Protein AF-A0A9E4ZH57-F1 (afdb_monomer)

Secondary structure (DSSP, 8-state):
--HHHHHHHHHHHHHHHHHHHHHHHHHT--SHHHHHHHHHHHHHHHHHTT-HHHHHHHHHHHHHHHHHTHHHHHHHHHHHHHHHHTT--TT----GGGTTSHHHHHHHHHHH-HHHHHHHHHHHHHHHHHHHHHHHHHT--S---HHHHHHHHHHHHHHHHHHHHHHHHHHHHTT-

Nearest PDB structures (foldseek):
  6o3e-assembly1_A  TM=1.956E-01  e=7.019E+00  Mus musculus

Organism: NCBI:txid2828780

Sequence (176 aa):
MDEAILIIGIIFFAAISLYNLVHSIRHKKSYLPSVFGILMALATALILFDRPIIGGFAFVIILLLAIFSSGKIFGIRKQSFLKAMDDVDINSTFSIRHVTNIKYWAAYALKNGPNKAAWGYSLVQFGLIALVLVILISDSSSNINFLIFGPFILVSFLMNLREYVIIFKEFYDSKL

Solvent-accessible surface area (backbone atoms only — not comparable to full-atom values): 9413 Å² total; per-residue (Å²): 129,65,64,66,60,43,52,50,48,28,52,51,25,47,52,52,14,51,51,37,40,54,50,15,65,78,65,76,46,74,56,61,68,19,53,53,21,48,52,51,19,50,22,38,46,31,39,69,70,79,33,48,69,62,13,50,52,45,47,52,52,49,52,52,51,49,60,77,38,38,68,59,53,48,51,57,52,44,53,53,50,50,63,66,34,65,90,60,45,80,82,52,81,68,65,74,92,40,65,89,40,67,51,41,38,46,26,40,16,63,76,72,36,22,63,57,23,15,51,52,50,37,51,51,55,47,50,52,52,50,51,54,50,50,60,65,46,74,75,44,93,64,88,73,61,58,85,64,49,52,60,55,53,49,53,55,48,53,53,49,31,54,53,34,33,54,48,34,40,54,52,45,65,73,75,110

Mean predicted aligned error: 7.6 Å

Structure (mmCIF, N/CA/C/O backbone):
data_AF-A0A9E4ZH57-F1
#
_entry.id   AF-A0A9E4ZH57-F1
#
loop_
_atom_site.group_PDB
_atom_site.id
_atom_site.type_symbol
_atom_site.label_atom_id
_atom_site.label_alt_id
_atom_site.label_comp_id
_atom_site.label_asym_id
_atom_site.label_entity_id
_atom_site.label_seq_id
_atom_site.pdbx_PDB_ins_code
_atom_site.Cartn_x
_atom_site.Cartn_y
_atom_site.Cartn_z
_atom_site.occupancy
_atom_site.B_iso_or_equiv
_atom_site.auth_seq_id
_atom_site.auth_comp_id
_atom_site.auth_asym_id
_atom_site.auth_atom_id
_atom_site.pdbx_PDB_model_num
ATOM 1 N N . MET A 1 1 ? 19.541 -5.878 -19.991 1.00 56.09 1 MET A N 1
ATOM 2 C CA . MET A 1 1 ? 18.398 -5.826 -19.060 1.00 56.09 1 MET A CA 1
ATOM 3 C C . MET A 1 1 ? 17.544 -7.015 -19.418 1.00 56.09 1 MET A C 1
ATOM 5 O O . MET A 1 1 ? 17.228 -7.141 -20.593 1.00 56.09 1 MET A O 1
ATOM 9 N N . ASP A 1 2 ? 17.277 -7.912 -18.478 1.00 71.56 2 ASP A N 1
ATOM 10 C CA . ASP A 1 2 ? 16.690 -9.203 -18.834 1.00 71.56 2 ASP A CA 1
ATOM 11 C C . ASP A 1 2 ? 15.243 -9.000 -19.287 1.00 71.56 2 ASP A C 1
ATOM 13 O O . ASP A 1 2 ? 14.394 -8.568 -18.507 1.00 71.56 2 ASP A O 1
ATOM 17 N N . GLU A 1 3 ? 14.962 -9.286 -20.560 1.00 81.38 3 GLU A N 1
ATOM 18 C CA . GLU A 1 3 ? 13.627 -9.179 -21.173 1.00 81.38 3 GLU A CA 1
ATOM 19 C C . GLU A 1 3 ? 12.562 -9.908 -20.342 1.00 81.38 3 GLU A C 1
ATOM 21 O O . GLU A 1 3 ? 11.425 -9.450 -20.227 1.00 81.38 3 GLU A O 1
ATOM 26 N N . ALA A 1 4 ? 12.963 -10.989 -19.667 1.00 83.00 4 ALA A N 1
ATOM 27 C CA . ALA A 1 4 ? 12.145 -11.722 -18.711 1.00 83.00 4 ALA A CA 1
ATOM 28 C C . ALA A 1 4 ? 11.558 -10.821 -17.607 1.00 83.00 4 ALA A C 1
ATOM 30 O O . ALA A 1 4 ? 10.372 -10.929 -17.301 1.00 83.00 4 ALA A O 1
ATOM 31 N N . ILE A 1 5 ? 12.342 -9.892 -17.046 1.00 80.81 5 ILE A N 1
ATOM 32 C CA . ILE A 1 5 ? 11.891 -8.978 -15.983 1.00 80.81 5 ILE A CA 1
ATOM 33 C C . ILE A 1 5 ? 10.815 -8.027 -16.516 1.00 80.81 5 ILE A C 1
ATOM 35 O O . ILE A 1 5 ? 9.815 -7.778 -15.841 1.00 80.81 5 ILE A O 1
ATOM 39 N N . LEU A 1 6 ? 10.983 -7.523 -17.741 1.00 84.19 6 LEU A N 1
ATOM 40 C CA . LEU A 1 6 ? 9.992 -6.653 -18.374 1.00 84.19 6 LEU A CA 1
ATOM 41 C C . LEU A 1 6 ? 8.695 -7.401 -18.681 1.00 84.19 6 LEU A C 1
ATOM 43 O O . LEU A 1 6 ? 7.617 -6.884 -18.399 1.00 84.19 6 LEU A O 1
ATOM 47 N N . ILE A 1 7 ? 8.787 -8.622 -19.213 1.00 87.69 7 ILE A N 1
ATOM 48 C CA . ILE A 1 7 ? 7.623 -9.467 -19.503 1.00 87.69 7 ILE A CA 1
ATOM 49 C C . ILE A 1 7 ? 6.854 -9.771 -18.212 1.00 87.69 7 ILE A C 1
ATOM 51 O O . ILE A 1 7 ? 5.636 -9.586 -18.163 1.00 87.69 7 ILE A O 1
ATOM 55 N N . ILE A 1 8 ? 7.558 -10.159 -17.143 1.00 85.88 8 ILE A N 1
ATOM 56 C CA . ILE A 1 8 ? 6.960 -10.376 -15.819 1.00 85.88 8 ILE A CA 1
ATOM 57 C C . ILE A 1 8 ? 6.291 -9.091 -15.318 1.00 85.88 8 ILE A C 1
ATOM 59 O O . ILE A 1 8 ? 5.154 -9.140 -14.851 1.00 85.88 8 ILE A O 1
ATOM 63 N N . GLY A 1 9 ? 6.952 -7.939 -15.458 1.00 84.44 9 GLY A N 1
ATOM 64 C CA . GLY A 1 9 ? 6.397 -6.638 -15.085 1.00 84.44 9 GLY A CA 1
ATOM 65 C C . GLY A 1 9 ? 5.101 -6.309 -15.830 1.00 84.44 9 GLY A C 1
ATOM 66 O O . GLY A 1 9 ? 4.113 -5.926 -15.204 1.00 84.44 9 GLY A O 1
ATOM 67 N N . ILE A 1 10 ? 5.061 -6.517 -17.149 1.00 91.75 10 ILE A N 1
ATOM 68 C CA . ILE A 1 10 ? 3.862 -6.298 -17.975 1.00 91.75 10 ILE A CA 1
ATOM 69 C C . ILE A 1 10 ? 2.721 -7.203 -17.511 1.00 91.75 10 ILE A C 1
ATOM 71 O O . ILE A 1 10 ? 1.614 -6.715 -17.278 1.00 91.75 10 ILE A O 1
ATOM 75 N N . ILE A 1 11 ? 2.986 -8.503 -17.342 1.00 91.12 11 ILE A N 1
ATOM 76 C CA . ILE A 1 11 ? 1.985 -9.476 -16.882 1.00 91.12 11 ILE A CA 1
ATOM 77 C C . ILE A 1 11 ? 1.459 -9.079 -15.500 1.00 91.12 11 ILE A C 1
ATOM 79 O O . ILE A 1 11 ? 0.248 -9.062 -15.280 1.00 91.12 11 ILE A O 1
ATOM 83 N N . PHE A 1 12 ? 2.352 -8.707 -14.583 1.00 90.00 12 PHE A N 1
ATOM 84 C CA . PHE A 1 12 ? 2.000 -8.271 -13.237 1.00 90.00 12 PHE A CA 1
ATOM 85 C C . PHE A 1 12 ? 1.098 -7.031 -13.254 1.00 90.00 12 PHE A C 1
ATOM 87 O O . PHE A 1 12 ? 0.024 -7.039 -12.646 1.00 90.00 12 PHE A O 1
ATOM 94 N N . PHE A 1 13 ? 1.487 -5.980 -13.982 1.00 92.25 13 PHE A N 1
ATOM 95 C CA . PHE A 1 13 ? 0.693 -4.755 -14.074 1.00 92.25 13 PHE A CA 1
ATOM 96 C C . PHE A 1 13 ? -0.651 -4.993 -14.764 1.00 92.25 13 PHE A C 1
ATOM 98 O O . PHE A 1 13 ? -1.664 -4.458 -14.309 1.00 92.25 13 PHE A O 1
ATOM 105 N N . ALA A 1 14 ? -0.700 -5.830 -15.802 1.00 92.25 14 ALA A N 1
ATOM 106 C CA . ALA A 1 14 ? -1.946 -6.209 -16.462 1.00 92.25 14 ALA A CA 1
ATOM 107 C C . ALA A 1 14 ? -2.883 -6.976 -15.511 1.00 92.25 14 ALA A C 1
ATOM 109 O O . ALA A 1 14 ? -4.060 -6.630 -15.394 1.00 92.25 14 ALA A O 1
ATOM 110 N N . ALA A 1 15 ? -2.359 -7.957 -14.770 1.00 91.38 15 ALA A N 1
ATOM 111 C CA . ALA A 1 15 ? -3.126 -8.743 -13.806 1.00 91.38 15 ALA A CA 1
ATOM 112 C C . ALA A 1 15 ? -3.683 -7.876 -12.664 1.00 91.38 15 ALA A C 1
ATOM 114 O O . ALA A 1 15 ? -4.877 -7.943 -12.360 1.00 91.38 15 ALA A O 1
ATOM 115 N N . ILE A 1 16 ? -2.855 -7.006 -12.074 1.00 89.81 16 ILE A N 1
ATOM 116 C CA . ILE A 1 16 ? -3.298 -6.060 -11.038 1.00 89.81 16 ILE A CA 1
ATOM 117 C C . ILE A 1 16 ? -4.330 -5.073 -11.582 1.00 89.81 16 ILE A C 1
ATOM 119 O O . ILE A 1 16 ? -5.297 -4.758 -10.887 1.00 89.81 16 ILE A O 1
ATOM 123 N N . SER A 1 17 ? -4.159 -4.594 -12.816 1.00 93.25 17 SER A N 1
ATOM 124 C CA . SER A 1 17 ? -5.126 -3.695 -13.452 1.00 93.25 17 SER A CA 1
ATOM 125 C C . SER A 1 17 ? -6.479 -4.361 -13.593 1.00 93.25 17 SER A C 1
ATOM 127 O O . SER A 1 17 ? -7.487 -3.777 -13.207 1.00 93.25 17 SER A O 1
ATOM 129 N N . LEU A 1 18 ? -6.500 -5.601 -14.085 1.00 94.12 18 LEU A N 1
ATOM 130 C CA . LEU A 1 18 ? -7.728 -6.360 -14.260 1.00 94.12 18 LE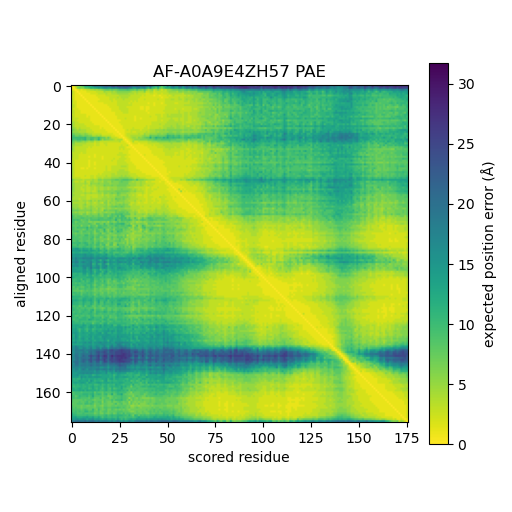U A CA 1
ATOM 131 C C . LEU A 1 18 ? -8.404 -6.642 -12.915 1.00 94.12 18 LEU A C 1
ATOM 133 O O . LEU A 1 18 ? -9.608 -6.427 -12.777 1.00 94.12 18 LEU A O 1
ATOM 137 N N . TYR A 1 19 ? -7.631 -7.050 -11.904 1.00 91.75 19 TYR A N 1
ATOM 138 C CA . TYR A 1 19 ? -8.136 -7.227 -10.544 1.00 91.75 19 TYR A CA 1
ATOM 139 C C . TYR A 1 19 ? -8.776 -5.936 -10.013 1.00 91.75 19 TYR A C 1
ATOM 141 O O . TYR A 1 19 ? -9.926 -5.948 -9.564 1.00 91.75 19 TYR A O 1
ATOM 149 N N . ASN A 1 20 ? -8.066 -4.810 -10.120 1.00 90.38 20 ASN A N 1
ATOM 150 C CA . ASN A 1 20 ? -8.550 -3.509 -9.668 1.00 90.38 20 ASN A CA 1
ATOM 151 C C . ASN A 1 20 ? -9.783 -3.054 -10.451 1.00 90.38 20 ASN A C 1
ATOM 153 O O . ASN A 1 20 ? -10.703 -2.507 -9.850 1.00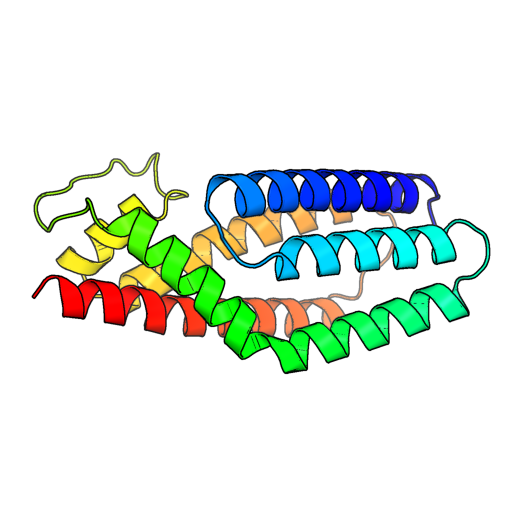 90.38 20 ASN A O 1
ATOM 157 N N . LEU A 1 21 ? -9.839 -3.305 -11.759 1.00 92.12 21 LEU A N 1
ATOM 158 C CA . LEU A 1 21 ? -10.987 -2.983 -12.601 1.00 92.12 21 LEU A CA 1
ATOM 159 C C . LEU A 1 21 ? -12.228 -3.758 -12.155 1.00 92.12 21 LEU A C 1
ATOM 161 O O . LEU A 1 21 ? -13.260 -3.154 -11.867 1.00 92.12 21 LEU A O 1
ATOM 165 N N . VAL A 1 22 ? -12.116 -5.084 -12.036 1.00 92.31 22 VAL A N 1
ATOM 166 C CA . VAL A 1 22 ? -13.216 -5.954 -11.595 1.00 92.31 22 VAL A CA 1
ATOM 167 C C . VAL A 1 22 ? -13.686 -5.556 -10.199 1.00 92.31 22 VAL A C 1
ATOM 169 O O . VAL A 1 22 ? -14.888 -5.429 -9.958 1.00 92.31 22 VAL A O 1
ATOM 172 N N . HIS A 1 23 ? -12.753 -5.316 -9.281 1.00 86.81 23 HIS A N 1
ATOM 173 C CA . HIS A 1 23 ? -13.066 -4.883 -7.926 1.00 86.81 23 HIS A CA 1
ATOM 174 C C . HIS A 1 23 ? -13.746 -3.500 -7.905 1.00 86.81 23 HIS A C 1
ATOM 176 O O . HIS A 1 23 ? -14.722 -3.304 -7.177 1.00 86.81 23 HIS A O 1
ATOM 182 N N . SER A 1 24 ? -13.300 -2.551 -8.733 1.00 88.75 24 SER A N 1
ATOM 183 C CA . SER A 1 24 ? -13.914 -1.223 -8.838 1.00 88.75 24 SER A CA 1
ATOM 184 C C . SER A 1 24 ? -15.317 -1.265 -9.433 1.00 88.75 24 SER A C 1
ATOM 186 O O . SER A 1 24 ? -16.196 -0.586 -8.905 1.00 88.75 24 SER A O 1
ATOM 188 N N . ILE A 1 25 ? -15.567 -2.117 -10.434 1.00 89.62 25 ILE A N 1
ATOM 189 C CA . ILE A 1 25 ? -16.911 -2.348 -10.985 1.00 89.62 25 ILE A CA 1
ATOM 190 C C . ILE A 1 25 ? -17.830 -2.940 -9.909 1.00 89.62 25 ILE A C 1
ATOM 192 O O . ILE A 1 25 ? -18.895 -2.389 -9.631 1.00 89.62 25 ILE A O 1
ATOM 196 N N . ARG A 1 26 ? -17.408 -4.035 -9.258 1.00 87.75 26 ARG A N 1
ATOM 197 C CA . ARG A 1 26 ? -18.226 -4.746 -8.256 1.00 87.75 26 ARG A CA 1
ATOM 198 C C . ARG A 1 26 ? -18.575 -3.884 -7.048 1.00 87.75 26 ARG A C 1
ATOM 200 O O . ARG A 1 26 ? -19.669 -4.004 -6.506 1.00 87.75 26 ARG A O 1
ATOM 207 N N . HIS A 1 27 ? -17.659 -3.018 -6.623 1.00 82.31 27 HIS A N 1
ATOM 208 C CA . HIS A 1 27 ? -17.825 -2.218 -5.410 1.00 82.31 27 HIS A CA 1
ATOM 209 C C . HIS A 1 27 ? -18.072 -0.728 -5.674 1.00 82.31 27 HIS A C 1
ATOM 211 O O . HIS A 1 27 ? -18.029 0.050 -4.722 1.00 82.31 27 HIS A O 1
ATOM 217 N N . LYS A 1 28 ? -18.326 -0.326 -6.932 1.00 81.94 28 LYS A N 1
ATOM 218 C CA . LYS A 1 28 ? -18.514 1.075 -7.364 1.00 81.94 28 LYS A CA 1
ATOM 219 C C . LYS A 1 28 ? -17.421 2.012 -6.823 1.00 81.94 28 LYS A C 1
ATOM 221 O O . LYS A 1 28 ? -17.694 3.128 -6.385 1.00 81.94 28 LYS A O 1
ATOM 226 N N . LYS A 1 29 ? -16.176 1.526 -6.804 1.00 81.06 29 LYS A N 1
ATOM 227 C CA . LYS A 1 29 ? -15.000 2.270 -6.328 1.00 81.06 29 LYS A CA 1
ATOM 228 C C . LYS A 1 29 ? -14.295 2.967 -7.493 1.00 81.06 29 LYS A C 1
ATOM 230 O O . LYS A 1 29 ? -14.584 2.722 -8.659 1.00 81.06 29 LYS A O 1
ATOM 235 N N . SER A 1 30 ? -13.349 3.845 -7.166 1.00 81.88 30 SER A N 1
ATOM 236 C CA . SER A 1 30 ? -12.561 4.576 -8.161 1.00 81.88 30 SER A CA 1
ATOM 237 C C . SER A 1 30 ? -11.812 3.641 -9.118 1.00 81.88 30 SER A C 1
ATOM 239 O O . SER A 1 30 ? -11.185 2.672 -8.690 1.00 81.88 30 SER A O 1
ATOM 241 N N . TYR A 1 31 ? -11.818 3.972 -10.409 1.00 86.81 31 TYR A N 1
ATOM 242 C CA . TYR A 1 31 ? -11.038 3.281 -11.444 1.00 86.81 31 TYR A CA 1
ATOM 243 C C . TYR A 1 31 ? -9.562 3.692 -11.465 1.00 86.81 31 TYR A C 1
ATOM 245 O O . TYR A 1 31 ? -8.767 3.085 -12.178 1.00 86.81 31 TYR A O 1
ATOM 253 N N . LEU A 1 32 ? -9.182 4.698 -10.670 1.00 85.31 32 LEU A N 1
ATOM 254 C CA . LEU A 1 32 ? -7.839 5.273 -10.667 1.00 85.31 32 LEU A CA 1
ATOM 255 C C . LEU A 1 32 ? -6.725 4.213 -10.509 1.00 85.31 32 LEU A C 1
ATOM 257 O O . LEU A 1 32 ? -5.798 4.238 -11.316 1.00 85.31 32 LEU A O 1
ATOM 261 N N . PRO A 1 33 ? -6.813 3.225 -9.589 1.00 84.50 33 PRO A N 1
ATOM 262 C CA . PRO A 1 33 ? -5.789 2.181 -9.474 1.00 84.50 33 PRO A CA 1
ATOM 263 C C . PRO A 1 33 ? -5.655 1.302 -10.727 1.00 84.50 33 PRO A C 1
ATOM 265 O O . PRO A 1 33 ? -4.555 0.868 -11.058 1.00 84.50 33 PRO A O 1
ATOM 268 N N . SER A 1 34 ? -6.758 1.052 -11.443 1.00 90.12 34 SER A N 1
ATOM 269 C CA . SER A 1 34 ? -6.732 0.307 -12.706 1.00 90.12 34 SER A CA 1
ATOM 270 C C . SER A 1 34 ? -6.095 1.125 -13.825 1.00 90.12 34 SER A C 1
ATOM 272 O O . SER A 1 34 ? -5.341 0.571 -14.616 1.00 90.12 34 SER A O 1
ATOM 274 N N . VAL A 1 35 ? -6.377 2.431 -13.893 1.00 88.75 35 VAL A N 1
ATOM 275 C CA . VAL A 1 35 ? -5.773 3.327 -14.892 1.00 88.75 35 VAL A CA 1
ATOM 276 C C . VAL A 1 35 ? -4.260 3.391 -14.698 1.00 88.75 35 VAL A C 1
ATOM 278 O O . VAL A 1 35 ? -3.519 3.213 -15.660 1.00 88.75 35 VAL A O 1
ATOM 281 N N . PHE A 1 36 ? -3.790 3.561 -13.458 1.00 89.31 36 PHE A N 1
ATOM 282 C CA . PHE A 1 36 ? -2.358 3.535 -13.154 1.00 89.31 36 PHE A CA 1
ATOM 283 C C . PHE A 1 36 ? -1.705 2.211 -13.553 1.00 89.31 36 PHE A C 1
ATOM 285 O O . PHE A 1 36 ? -0.650 2.230 -14.178 1.00 89.31 36 PHE A O 1
ATOM 292 N N . GLY A 1 37 ? -2.334 1.073 -13.254 1.00 89.50 37 GLY A N 1
ATOM 293 C CA . GLY A 1 37 ? -1.799 -0.224 -13.662 1.00 89.50 37 GLY A CA 1
ATOM 294 C C . GLY A 1 37 ? -1.688 -0.378 -15.187 1.00 89.50 37 GLY A C 1
ATOM 295 O O . GLY A 1 37 ? -0.659 -0.844 -15.672 1.00 89.50 37 GLY A O 1
ATOM 296 N N . ILE A 1 38 ? -2.686 0.081 -15.955 1.00 92.38 38 ILE A N 1
ATOM 297 C CA . ILE A 1 38 ? -2.649 0.039 -17.428 1.00 92.38 38 ILE A CA 1
ATOM 298 C C . ILE A 1 38 ? -1.516 0.921 -17.958 1.00 92.38 38 ILE A C 1
ATOM 300 O O . ILE A 1 38 ? -0.749 0.490 -18.816 1.00 92.38 38 ILE A O 1
ATOM 304 N N . LEU A 1 39 ? -1.378 2.138 -17.42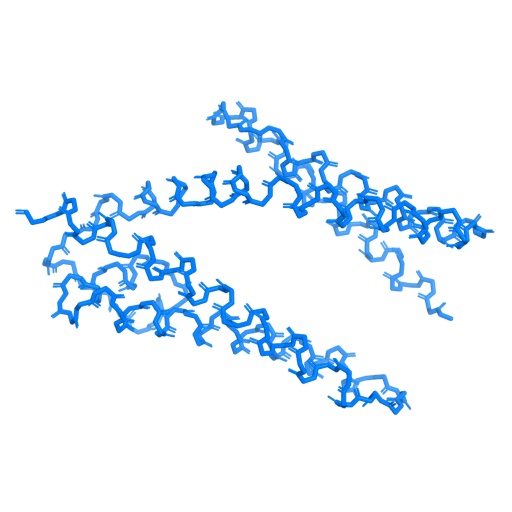7 1.00 92.69 39 LEU A N 1
ATOM 305 C CA . LEU A 1 39 ? -0.307 3.054 -17.820 1.00 92.69 39 LEU A CA 1
ATOM 306 C C . LEU A 1 39 ? 1.079 2.467 -17.513 1.00 92.69 39 LEU A C 1
ATOM 308 O O . LEU A 1 39 ? 1.977 2.569 -18.344 1.00 92.69 39 LEU A O 1
ATOM 312 N N . MET A 1 40 ? 1.241 1.801 -16.367 1.00 92.19 40 MET A N 1
ATOM 313 C CA . MET A 1 40 ? 2.486 1.121 -15.991 1.00 92.19 40 MET A CA 1
ATOM 314 C C . MET A 1 40 ? 2.794 -0.061 -16.917 1.00 92.19 40 MET A C 1
ATOM 316 O O . MET A 1 40 ? 3.940 -0.228 -17.333 1.00 92.19 40 MET A O 1
ATOM 320 N N . ALA A 1 41 ? 1.782 -0.846 -17.303 1.00 93.56 41 ALA A N 1
ATOM 321 C CA . ALA A 1 41 ? 1.941 -1.930 -18.270 1.00 93.56 41 ALA A CA 1
ATOM 322 C C . ALA A 1 41 ? 2.378 -1.392 -19.642 1.00 93.56 41 ALA A C 1
ATOM 324 O O . ALA A 1 41 ? 3.329 -1.905 -20.225 1.00 93.56 41 ALA A O 1
ATOM 325 N N . LEU A 1 42 ? 1.740 -0.319 -20.122 1.00 92.31 42 LEU A N 1
ATOM 326 C CA . LEU A 1 42 ? 2.080 0.330 -21.392 1.00 92.31 42 LEU A CA 1
ATOM 327 C C . LEU A 1 42 ? 3.483 0.943 -21.376 1.00 92.31 42 LEU A C 1
ATOM 329 O O . LEU A 1 42 ? 4.238 0.756 -22.325 1.00 92.31 42 LEU A O 1
ATOM 333 N N . ALA A 1 43 ? 3.859 1.636 -20.299 1.00 91.94 43 ALA A N 1
ATOM 334 C CA . ALA A 1 43 ? 5.201 2.190 -20.151 1.00 91.94 43 ALA A CA 1
ATOM 335 C C . ALA A 1 43 ? 6.263 1.080 -20.154 1.00 91.94 43 ALA A C 1
ATOM 337 O O . ALA A 1 43 ? 7.276 1.200 -20.838 1.00 91.94 43 ALA A O 1
ATOM 338 N N . THR A 1 44 ? 5.999 -0.033 -19.465 1.00 90.31 44 THR A N 1
ATOM 339 C CA . THR A 1 44 ? 6.896 -1.201 -19.442 1.00 90.31 44 THR A CA 1
ATOM 340 C C . THR A 1 44 ? 6.977 -1.878 -20.815 1.00 90.31 44 THR A C 1
ATOM 342 O O . THR A 1 44 ? 8.066 -2.229 -21.261 1.00 90.31 44 THR A O 1
ATOM 345 N N . ALA A 1 45 ? 5.854 -1.991 -21.532 1.00 91.44 45 ALA A N 1
ATOM 346 C CA . ALA A 1 45 ? 5.810 -2.518 -22.895 1.00 91.44 45 ALA A CA 1
ATOM 347 C C . ALA A 1 45 ? 6.598 -1.646 -23.882 1.00 91.44 45 ALA A C 1
ATOM 349 O O . ALA A 1 45 ? 7.328 -2.174 -24.712 1.00 91.44 45 ALA A O 1
ATOM 350 N N . LEU A 1 46 ? 6.522 -0.317 -23.767 1.00 91.19 46 LEU A N 1
ATOM 351 C CA . LEU A 1 46 ? 7.332 0.592 -24.585 1.00 91.19 46 LEU A CA 1
ATOM 352 C C . LEU A 1 46 ? 8.835 0.388 -24.359 1.00 91.19 46 LEU A C 1
ATOM 354 O O . LEU A 1 46 ? 9.606 0.469 -25.311 1.00 91.19 46 LEU A O 1
ATOM 358 N N . ILE A 1 47 ? 9.256 0.09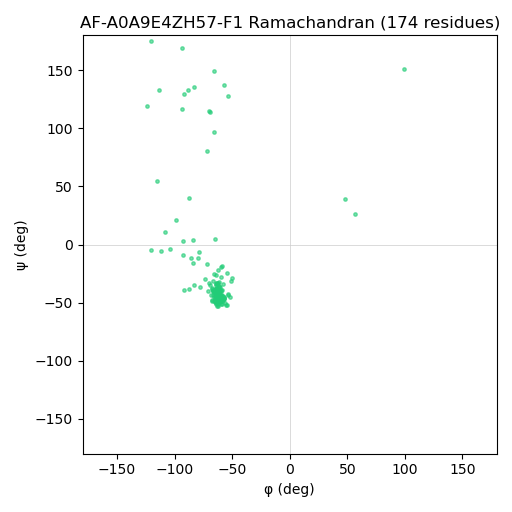7 -23.124 1.00 88.69 47 ILE A N 1
ATOM 359 C CA . ILE A 1 47 ? 10.657 -0.240 -22.839 1.00 88.69 47 ILE A CA 1
ATOM 360 C C . ILE A 1 47 ? 11.036 -1.577 -23.491 1.00 88.69 47 ILE A C 1
ATOM 362 O O . ILE A 1 47 ? 12.124 -1.670 -24.048 1.00 88.69 47 ILE A O 1
ATOM 366 N N . LEU A 1 48 ? 10.142 -2.575 -23.465 1.00 90.88 48 LEU A N 1
ATOM 367 C CA . LEU A 1 48 ? 10.363 -3.880 -24.100 1.00 90.88 48 LEU A CA 1
ATOM 368 C C . LEU A 1 48 ? 10.468 -3.790 -25.632 1.00 90.88 48 LEU A C 1
ATOM 370 O O . LEU A 1 48 ? 11.298 -4.466 -26.220 1.00 90.88 48 LEU A O 1
ATOM 374 N N . PHE A 1 49 ? 9.658 -2.950 -26.281 1.00 91.19 49 PHE A N 1
ATOM 375 C CA . PHE A 1 49 ? 9.635 -2.791 -27.743 1.00 91.19 49 PHE A CA 1
ATOM 376 C C . PHE A 1 49 ? 10.647 -1.750 -28.262 1.00 91.19 49 PHE A C 1
ATOM 378 O O . PHE A 1 49 ? 10.323 -0.954 -29.146 1.00 91.19 49 PHE A O 1
ATOM 385 N N . ASP A 1 50 ? 11.853 -1.713 -27.690 1.00 88.12 50 ASP A N 1
ATOM 386 C CA . ASP A 1 50 ? 12.967 -0.842 -28.107 1.00 88.12 50 ASP A CA 1
ATOM 387 C C . ASP A 1 50 ? 12.657 0.669 -28.125 1.00 88.12 50 ASP A C 1
ATOM 389 O O . ASP A 1 50 ? 13.296 1.460 -28.827 1.00 88.12 50 ASP A O 1
ATOM 393 N N . ARG A 1 51 ? 11.700 1.129 -27.305 1.00 89.56 51 ARG A N 1
ATOM 394 C CA . ARG A 1 51 ? 11.421 2.561 -27.081 1.00 89.56 51 ARG A CA 1
ATOM 395 C C . ARG A 1 51 ? 11.714 2.980 -25.630 1.00 89.56 51 ARG A C 1
ATOM 397 O O . ARG A 1 51 ? 10.851 3.592 -24.990 1.00 89.56 51 ARG A O 1
ATOM 404 N N . PRO A 1 52 ? 12.931 2.742 -25.094 1.00 86.19 52 PRO A N 1
ATOM 405 C CA . PRO A 1 52 ? 13.236 2.941 -23.675 1.00 86.19 52 PRO A CA 1
ATOM 406 C C . PRO A 1 52 ? 13.128 4.402 -23.227 1.00 86.19 52 PRO A C 1
ATOM 408 O O . PRO A 1 52 ? 12.689 4.663 -22.113 1.00 86.19 52 PRO A O 1
ATOM 411 N N . ILE A 1 53 ? 13.462 5.366 -24.094 1.00 86.12 53 ILE A N 1
ATOM 412 C CA . ILE A 1 53 ? 13.345 6.800 -23.778 1.00 86.12 53 ILE A CA 1
ATOM 413 C C . ILE A 1 53 ? 11.873 7.180 -23.593 1.00 86.12 53 ILE A C 1
ATOM 415 O O . ILE A 1 53 ? 11.511 7.798 -22.597 1.00 86.12 53 ILE A O 1
ATOM 419 N N . ILE A 1 54 ? 11.010 6.770 -24.527 1.00 89.12 54 ILE A N 1
ATOM 420 C CA . ILE A 1 54 ? 9.574 7.077 -24.485 1.00 89.12 54 ILE A CA 1
ATOM 421 C C . ILE A 1 54 ? 8.926 6.382 -23.283 1.00 89.12 54 ILE A C 1
ATOM 423 O O . ILE A 1 54 ? 8.189 7.020 -22.534 1.00 89.12 54 ILE A O 1
ATOM 427 N N . GLY A 1 55 ? 9.241 5.103 -23.059 1.00 84.69 55 GLY A N 1
ATOM 428 C CA . GLY A 1 55 ? 8.775 4.359 -21.890 1.00 84.69 55 GLY A CA 1
ATOM 429 C C . GLY A 1 55 ? 9.242 4.986 -20.572 1.00 84.69 55 GLY A C 1
ATOM 430 O O . GLY A 1 55 ? 8.438 5.172 -19.663 1.00 84.69 55 GLY A O 1
ATOM 431 N N . GLY A 1 56 ? 10.506 5.408 -20.488 1.00 83.88 56 GLY A N 1
ATOM 432 C CA . GLY A 1 56 ? 11.055 6.118 -19.331 1.00 83.88 56 GLY A CA 1
ATOM 433 C C . GLY A 1 56 ? 10.358 7.455 -19.059 1.00 83.88 56 GLY A C 1
ATOM 434 O O . GLY A 1 56 ? 9.963 7.725 -17.926 1.00 83.88 56 GLY A O 1
ATOM 435 N N . PHE A 1 57 ? 10.119 8.270 -20.092 1.00 87.38 57 PHE A N 1
ATOM 436 C CA . PHE A 1 57 ? 9.334 9.503 -19.956 1.00 87.38 57 PHE A CA 1
ATOM 437 C C . PHE A 1 57 ? 7.896 9.225 -19.509 1.00 87.38 57 PHE A C 1
ATOM 439 O O . PHE A 1 57 ? 7.378 9.936 -18.646 1.00 87.38 57 PHE A O 1
ATOM 446 N N . ALA A 1 58 ? 7.263 8.172 -20.033 1.00 88.62 58 ALA A N 1
ATOM 447 C CA . ALA A 1 58 ? 5.942 7.748 -19.581 1.00 88.62 58 ALA A CA 1
ATOM 448 C C . ALA A 1 58 ? 5.955 7.384 -18.087 1.00 88.62 58 ALA A C 1
ATOM 450 O O . ALA A 1 58 ? 5.081 7.839 -17.352 1.00 88.62 58 ALA A O 1
ATOM 451 N N . PHE A 1 59 ? 6.976 6.667 -17.605 1.00 85.81 59 PHE A N 1
ATOM 452 C CA . PHE A 1 59 ? 7.161 6.385 -16.175 1.00 85.81 59 PHE A CA 1
ATOM 453 C C . PHE A 1 59 ? 7.258 7.657 -15.327 1.00 85.81 59 PHE A C 1
ATOM 455 O O . PHE A 1 59 ? 6.610 7.744 -14.284 1.00 85.81 59 PHE A O 1
ATOM 462 N N . VAL A 1 60 ? 8.018 8.662 -15.772 1.00 86.06 60 VAL A N 1
ATOM 463 C CA . VAL A 1 60 ? 8.134 9.946 -15.060 1.00 86.06 60 VAL A CA 1
ATOM 464 C C . VAL A 1 60 ? 6.786 10.666 -14.998 1.00 86.06 60 VAL A C 1
ATOM 466 O O . VAL A 1 60 ? 6.393 11.145 -13.935 1.00 86.06 60 VAL A O 1
ATOM 469 N N . ILE A 1 61 ? 6.038 10.705 -16.103 1.00 86.88 61 ILE A N 1
ATOM 470 C CA . ILE A 1 61 ? 4.699 11.311 -16.136 1.00 86.88 61 ILE A CA 1
ATOM 471 C C . ILE A 1 61 ? 3.749 10.567 -15.193 1.00 86.88 61 ILE A C 1
ATOM 473 O O . ILE A 1 61 ? 3.017 11.199 -14.431 1.00 86.88 61 ILE A O 1
ATOM 477 N N . ILE A 1 62 ? 3.783 9.232 -15.193 1.00 89.38 62 ILE A N 1
ATOM 478 C CA . ILE A 1 62 ? 2.981 8.404 -14.286 1.00 89.38 62 ILE A CA 1
ATOM 479 C C . ILE A 1 62 ? 3.348 8.692 -12.826 1.00 89.38 62 ILE A C 1
ATOM 481 O O . ILE A 1 62 ? 2.453 8.847 -11.996 1.00 89.38 62 ILE A O 1
ATOM 485 N N . LEU A 1 63 ? 4.638 8.824 -12.507 1.00 83.94 63 LEU A N 1
ATOM 486 C CA . LEU A 1 63 ? 5.102 9.176 -11.166 1.00 83.94 63 LEU A CA 1
ATOM 487 C C . LEU A 1 63 ? 4.571 10.551 -10.734 1.00 83.94 63 LEU A C 1
ATOM 489 O O . LEU A 1 63 ? 4.040 10.685 -9.632 1.00 83.94 63 LEU A O 1
ATOM 493 N N . LEU A 1 64 ? 4.648 11.559 -11.607 1.00 85.06 64 LEU A N 1
ATOM 494 C CA . LEU A 1 64 ? 4.098 12.889 -11.337 1.00 85.06 64 LEU A CA 1
ATOM 495 C C . LEU A 1 64 ? 2.587 12.826 -11.100 1.00 85.06 64 LEU A C 1
ATOM 497 O O . LEU A 1 64 ? 2.095 13.371 -10.113 1.00 85.06 64 LEU A O 1
ATOM 501 N N . LEU A 1 65 ? 1.846 12.106 -11.946 1.00 86.56 65 LEU A N 1
ATOM 502 C CA . LEU A 1 65 ? 0.410 11.890 -11.761 1.00 86.56 65 LEU A CA 1
ATOM 503 C C . LEU A 1 65 ? 0.105 11.190 -10.432 1.00 86.56 65 LEU A C 1
ATOM 505 O O . LEU A 1 65 ? -0.862 11.554 -9.758 1.00 86.56 65 LEU A O 1
ATOM 509 N N . ALA A 1 66 ? 0.918 10.214 -10.023 1.00 84.44 66 ALA A N 1
ATOM 510 C CA . ALA A 1 66 ? 0.776 9.534 -8.738 1.00 84.44 66 ALA A CA 1
ATOM 511 C C . ALA A 1 66 ? 1.005 10.497 -7.562 1.00 84.44 66 ALA A C 1
ATOM 513 O O . ALA A 1 66 ? 0.248 10.471 -6.594 1.00 84.44 66 ALA A O 1
ATOM 514 N N . ILE A 1 67 ? 1.978 11.407 -7.673 1.00 84.25 67 ILE A N 1
ATOM 515 C CA . ILE A 1 67 ? 2.227 12.457 -6.675 1.00 84.25 67 ILE A CA 1
ATOM 516 C C . ILE A 1 67 ? 1.038 13.424 -6.599 1.00 84.25 67 ILE A C 1
ATOM 518 O O . ILE A 1 67 ? 0.507 13.652 -5.510 1.00 84.25 67 ILE A O 1
ATOM 522 N N . PHE A 1 68 ? 0.553 13.939 -7.733 1.00 83.94 68 PHE A N 1
ATOM 523 C CA . PHE A 1 68 ? -0.601 14.850 -7.770 1.00 83.94 68 PHE A CA 1
ATOM 524 C C . PHE A 1 68 ? -1.894 14.199 -7.268 1.00 83.94 68 PHE A C 1
ATOM 526 O O . PHE A 1 68 ? -2.737 14.856 -6.658 1.00 83.94 68 PHE A O 1
ATOM 533 N N . SER A 1 69 ? -2.062 12.898 -7.501 1.00 84.00 69 SER A N 1
ATOM 534 C CA . SER A 1 69 ? -3.231 12.140 -7.050 1.00 84.00 69 SER A CA 1
ATOM 535 C C . SER A 1 69 ? -3.048 11.469 -5.686 1.00 84.00 69 SER A C 1
ATOM 537 O O . SER A 1 69 ? -3.980 10.818 -5.210 1.00 84.00 69 SER A O 1
ATOM 539 N N . SER A 1 70 ? -1.910 11.674 -5.017 1.00 82.19 70 SER A N 1
ATOM 540 C CA . SER A 1 70 ? -1.546 11.009 -3.757 1.00 82.19 70 SER A CA 1
ATOM 541 C C . SER A 1 70 ? -2.614 11.151 -2.671 1.00 82.19 70 SER A C 1
ATOM 543 O O . SER A 1 70 ? -2.989 10.160 -2.052 1.00 82.19 70 SER A O 1
ATOM 545 N N . GLY A 1 71 ? -3.197 12.342 -2.498 1.00 84.31 71 GLY A N 1
ATOM 546 C CA . GLY A 1 71 ? -4.283 12.564 -1.537 1.00 84.31 71 GLY A CA 1
ATOM 547 C C . GLY A 1 71 ? -5.552 11.761 -1.854 1.00 84.31 71 GLY A C 1
ATOM 548 O O . GLY A 1 71 ? -6.174 11.196 -0.954 1.00 84.31 71 GLY A O 1
ATOM 549 N N . LYS A 1 72 ? -5.914 11.640 -3.141 1.00 85.50 72 LYS A N 1
ATOM 550 C CA . LYS A 1 72 ? -7.054 10.812 -3.580 1.00 85.50 72 LYS A CA 1
ATOM 551 C C . LYS A 1 72 ? -6.760 9.326 -3.379 1.00 85.50 72 LYS A C 1
ATOM 553 O O . LYS A 1 72 ? -7.623 8.601 -2.889 1.00 85.50 72 LYS A O 1
ATOM 558 N N . ILE A 1 73 ? -5.548 8.884 -3.723 1.00 82.62 73 ILE A N 1
ATOM 559 C CA . ILE A 1 73 ? -5.085 7.505 -3.517 1.00 82.62 73 ILE A CA 1
ATOM 560 C C . ILE A 1 73 ? -5.147 7.154 -2.029 1.00 82.62 73 ILE A C 1
ATOM 562 O O . ILE A 1 73 ? -5.746 6.141 -1.665 1.00 82.62 73 ILE A O 1
ATOM 566 N N . PHE A 1 74 ? -4.607 8.021 -1.171 1.00 86.81 74 PHE A N 1
ATOM 567 C CA . PHE A 1 74 ? -4.671 7.863 0.275 1.00 86.81 74 PHE A CA 1
ATOM 568 C C . PHE A 1 74 ? -6.118 7.779 0.769 1.00 86.81 74 PHE A C 1
ATOM 570 O O . PHE A 1 74 ? -6.446 6.853 1.502 1.00 86.81 74 PHE A O 1
ATOM 577 N N . GLY A 1 75 ? -7.008 8.671 0.321 1.00 87.94 75 GLY A N 1
ATOM 578 C CA . GLY A 1 75 ? -8.426 8.641 0.694 1.00 87.94 75 GLY A CA 1
ATOM 579 C C . GLY A 1 75 ? -9.118 7.315 0.349 1.00 87.94 75 GLY A C 1
ATOM 580 O O . GLY A 1 75 ? -9.793 6.730 1.196 1.00 87.94 75 GLY A O 1
ATOM 581 N N . ILE A 1 76 ? -8.893 6.792 -0.862 1.00 86.31 76 ILE A N 1
ATOM 582 C CA . ILE A 1 76 ? -9.438 5.494 -1.306 1.00 86.31 76 ILE A CA 1
ATOM 583 C C . ILE A 1 76 ? -8.894 4.344 -0.443 1.00 86.31 76 ILE A C 1
ATOM 585 O O . ILE A 1 76 ? -9.646 3.445 -0.038 1.00 86.31 76 ILE A O 1
ATOM 589 N N . ARG A 1 77 ? -7.584 4.363 -0.162 1.00 86.81 77 ARG A N 1
ATOM 590 C CA . ARG A 1 77 ? -6.896 3.350 0.650 1.00 86.81 77 ARG A CA 1
ATOM 591 C C . ARG A 1 77 ? -7.419 3.364 2.085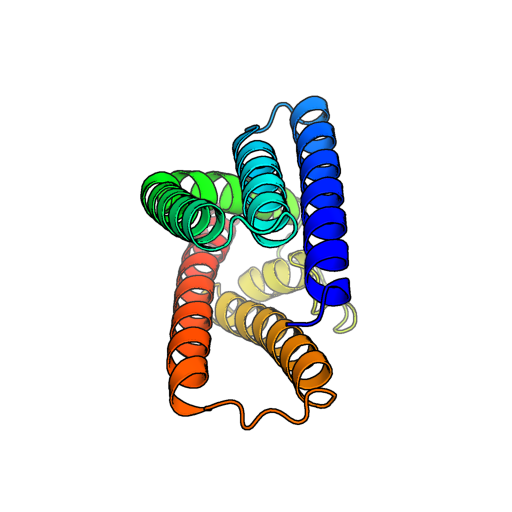 1.00 86.81 77 ARG A C 1
ATOM 593 O O . ARG A 1 77 ? -7.845 2.332 2.595 1.00 86.81 77 ARG A O 1
ATOM 600 N N . LYS A 1 78 ? -7.461 4.549 2.692 1.00 93.06 78 LYS A N 1
ATOM 601 C CA . LYS A 1 78 ? -7.967 4.808 4.039 1.00 93.06 78 LYS A CA 1
ATOM 602 C C . LYS A 1 78 ? -9.399 4.314 4.206 1.00 93.06 78 LYS A C 1
ATOM 604 O O . LYS A 1 78 ? -9.643 3.520 5.103 1.00 93.06 78 LYS A O 1
ATOM 609 N N . GLN A 1 79 ? -10.325 4.693 3.322 1.00 91.31 79 GLN A N 1
ATOM 610 C CA . GLN A 1 79 ? -11.712 4.208 3.386 1.00 91.31 79 GLN A CA 1
ATOM 611 C C . GLN A 1 79 ? -11.799 2.683 3.287 1.00 91.31 79 GLN A C 1
ATOM 613 O O . GLN A 1 79 ? -12.604 2.055 3.970 1.00 91.31 79 GLN A O 1
ATOM 618 N N . SER A 1 80 ? -10.965 2.074 2.440 1.00 89.50 80 SER A N 1
ATOM 619 C CA . SER A 1 80 ? -10.929 0.617 2.312 1.00 89.50 80 SER A CA 1
ATOM 620 C C . SER A 1 80 ? -10.416 -0.054 3.588 1.00 89.50 80 SER A C 1
ATOM 622 O O . SER A 1 80 ? -10.983 -1.067 3.986 1.00 89.50 80 SER A O 1
ATOM 624 N N . PHE A 1 81 ? -9.412 0.524 4.253 1.00 92.62 81 PHE A N 1
ATOM 625 C CA . PHE A 1 81 ? -8.936 0.040 5.547 1.00 92.62 81 PHE A CA 1
ATOM 626 C C . PHE A 1 81 ? -9.965 0.230 6.657 1.00 92.62 81 PHE A C 1
ATOM 628 O O . PHE A 1 81 ? -10.248 -0.730 7.360 1.00 92.62 81 PHE A O 1
ATOM 635 N N . LEU A 1 82 ? -10.568 1.415 6.784 1.00 94.06 82 LEU A N 1
ATOM 636 C CA . LEU A 1 82 ? -11.604 1.669 7.790 1.00 94.06 82 LEU A CA 1
ATOM 637 C C . LEU A 1 82 ? -12.764 0.683 7.640 1.00 94.06 82 LEU A C 1
ATOM 639 O O . LEU A 1 82 ? -13.143 0.031 8.604 1.00 94.06 82 LEU A O 1
ATOM 643 N N . LYS A 1 83 ? -13.237 0.464 6.407 1.00 92.12 83 LYS A N 1
ATOM 644 C CA . LYS A 1 83 ? -14.271 -0.538 6.123 1.00 92.12 83 LYS A CA 1
ATOM 645 C C . LYS A 1 83 ? -13.836 -1.962 6.487 1.00 92.12 83 LYS A C 1
ATOM 647 O O . LYS A 1 83 ? -14.657 -2.754 6.929 1.00 92.12 83 LYS A O 1
ATOM 652 N N . ALA A 1 84 ? -12.566 -2.307 6.281 1.00 91.31 84 ALA A N 1
ATOM 653 C CA . ALA A 1 84 ? -12.040 -3.623 6.638 1.00 91.31 84 ALA A CA 1
ATOM 654 C C . ALA A 1 84 ? -11.892 -3.829 8.154 1.00 91.31 84 ALA A C 1
ATOM 656 O O . ALA A 1 84 ? -11.739 -4.970 8.577 1.00 91.31 84 ALA A O 1
ATOM 657 N N . MET A 1 85 ? -11.904 -2.757 8.948 1.00 94.56 85 MET A N 1
ATOM 658 C CA . MET A 1 85 ? -11.794 -2.788 10.410 1.00 94.56 85 MET A CA 1
ATOM 659 C C . MET A 1 85 ? -13.140 -2.558 11.110 1.00 94.56 85 MET A C 1
ATOM 661 O O . MET A 1 85 ? -13.202 -2.623 12.331 1.00 94.56 85 MET A O 1
ATOM 665 N N . ASP A 1 86 ? -14.210 -2.281 10.364 1.00 91.75 86 ASP A N 1
ATOM 666 C CA . ASP A 1 86 ? -15.489 -1.819 10.915 1.00 91.75 86 ASP A CA 1
ATOM 667 C C . ASP A 1 86 ? -16.140 -2.829 11.877 1.00 91.75 86 ASP A C 1
ATOM 669 O O . ASP A 1 86 ? -16.741 -2.446 12.879 1.00 91.75 86 ASP A O 1
ATOM 673 N N . ASP A 1 87 ? -15.939 -4.124 11.636 1.00 91.50 87 ASP A N 1
ATOM 674 C CA . ASP A 1 87 ? -16.435 -5.218 12.475 1.00 91.50 87 ASP A CA 1
ATOM 675 C C . ASP A 1 87 ? -15.527 -5.555 13.672 1.00 91.50 87 ASP A C 1
ATOM 677 O O . ASP A 1 87 ? -15.798 -6.511 14.395 1.00 91.50 87 ASP A O 1
ATOM 681 N N . VAL A 1 88 ? -14.449 -4.796 13.889 1.00 92.12 88 VAL A N 1
ATOM 682 C CA . VAL A 1 88 ? -13.526 -4.996 15.010 1.00 92.12 88 VAL A CA 1
ATOM 683 C C . VAL A 1 88 ? -13.954 -4.156 16.211 1.00 92.12 88 VAL A C 1
ATOM 685 O O . VAL A 1 88 ? -14.159 -2.944 16.108 1.00 92.12 88 VAL A O 1
ATOM 688 N N . ASP A 1 89 ? -14.035 -4.807 17.367 1.00 90.00 89 ASP A N 1
ATOM 689 C CA . ASP A 1 89 ? -14.384 -4.215 18.657 1.00 90.00 89 ASP A CA 1
ATOM 690 C C . ASP A 1 89 ? -13.258 -4.389 19.694 1.00 90.00 89 ASP A C 1
ATOM 692 O O . ASP A 1 89 ? -12.238 -5.042 19.454 1.00 90.00 89 ASP A O 1
ATOM 696 N N . ILE A 1 90 ? -13.428 -3.792 20.878 1.00 86.50 90 ILE A N 1
ATOM 697 C CA . ILE A 1 90 ? -12.412 -3.845 21.941 1.00 86.50 90 ILE A CA 1
ATOM 698 C C . ILE A 1 90 ? -12.204 -5.265 22.495 1.00 86.50 90 ILE A C 1
ATOM 700 O O . ILE A 1 90 ? -11.116 -5.605 22.971 1.00 86.50 90 ILE A O 1
ATOM 704 N N . ASN A 1 91 ? -13.224 -6.118 22.384 1.00 86.75 91 ASN A N 1
ATOM 705 C CA . ASN A 1 91 ? -13.192 -7.503 22.849 1.00 86.75 91 ASN A CA 1
ATOM 706 C C . ASN A 1 91 ? -12.563 -8.453 21.822 1.00 86.75 91 ASN A C 1
ATOM 708 O O . ASN A 1 91 ? -12.118 -9.547 22.183 1.00 86.75 91 ASN A O 1
ATOM 712 N N . SER A 1 92 ? -12.439 -8.020 20.567 1.00 86.81 92 SER A N 1
ATOM 713 C CA . SER A 1 92 ? -11.822 -8.784 19.493 1.00 86.81 92 SER A CA 1
ATOM 714 C C . SER A 1 92 ? -10.417 -9.236 19.886 1.00 86.81 92 SER A C 1
ATOM 716 O O . SER A 1 92 ? -9.548 -8.465 20.319 1.00 86.81 92 SER A O 1
ATOM 718 N N . THR A 1 93 ? -10.180 -10.534 19.742 1.00 84.25 93 THR A N 1
ATOM 719 C CA . THR A 1 93 ? -8.893 -11.171 20.012 1.00 84.25 93 THR A CA 1
ATOM 720 C C . THR A 1 93 ? -8.442 -11.920 18.773 1.00 84.25 93 THR A C 1
ATOM 722 O O . THR A 1 93 ? -9.101 -12.832 18.284 1.00 84.25 93 THR A O 1
ATOM 725 N N . PHE A 1 94 ? -7.287 -11.518 18.251 1.00 87.56 94 PHE A N 1
ATOM 726 C CA . PHE A 1 94 ? -6.673 -12.146 17.092 1.00 87.56 94 PHE A CA 1
ATOM 727 C C . PHE A 1 94 ? -5.370 -12.820 17.515 1.00 87.56 94 PHE A C 1
ATOM 729 O O . PHE A 1 94 ? -4.539 -12.229 18.202 1.00 87.56 94 PHE A O 1
ATOM 736 N N . SER A 1 95 ? -5.177 -14.065 17.080 1.00 88.50 95 SER A N 1
ATOM 737 C CA . SER A 1 95 ? -3.895 -14.761 17.232 1.00 88.50 95 SER A CA 1
ATOM 738 C C . SER A 1 95 ? -2.800 -14.080 16.401 1.00 88.50 95 SER A C 1
ATOM 740 O O . SER A 1 95 ? -3.084 -13.572 15.312 1.00 88.50 95 SER A O 1
ATOM 742 N N . ILE A 1 96 ? -1.548 -14.152 16.874 1.00 88.31 96 ILE A N 1
ATOM 743 C CA . ILE A 1 96 ? -0.346 -13.622 16.206 1.00 88.31 96 ILE A CA 1
ATOM 744 C C . ILE A 1 96 ? -0.173 -14.138 14.772 1.00 88.31 96 ILE A C 1
ATOM 746 O O . ILE A 1 96 ? 0.403 -13.457 13.934 1.00 88.31 96 ILE A O 1
ATOM 750 N N . ARG A 1 97 ? -0.744 -15.301 14.433 1.00 89.06 97 ARG A N 1
ATOM 751 C CA . ARG A 1 97 ? -0.743 -15.814 13.053 1.00 89.06 97 ARG A CA 1
ATOM 752 C C . ARG A 1 97 ? -1.411 -14.866 12.044 1.00 89.06 97 ARG A C 1
ATOM 754 O O . ARG A 1 97 ? -1.180 -14.992 10.851 1.00 89.06 97 ARG A O 1
ATOM 761 N N . HIS A 1 98 ? -2.233 -13.922 12.511 1.00 88.81 98 HIS A N 1
ATOM 762 C CA . HIS A 1 98 ? -2.889 -12.910 11.682 1.00 88.81 98 HIS A CA 1
ATOM 763 C C . HIS A 1 98 ? -2.158 -11.562 11.701 1.00 88.81 98 HIS A C 1
ATOM 765 O O . HIS A 1 98 ? -2.767 -10.548 11.379 1.00 88.81 98 HIS A O 1
ATOM 771 N N . VAL A 1 99 ? -0.871 -11.521 12.062 1.00 90.94 99 VAL A N 1
ATOM 772 C CA . VAL A 1 99 ? -0.086 -10.276 12.132 1.00 90.94 99 VAL A CA 1
ATOM 773 C C . VAL A 1 99 ? -0.001 -9.532 10.788 1.00 90.94 99 VAL A C 1
ATOM 775 O O . VAL A 1 99 ? 0.262 -8.338 10.750 1.00 90.94 99 VAL A O 1
ATOM 778 N N . THR A 1 100 ? -0.261 -10.194 9.663 1.00 89.56 100 THR A N 1
ATOM 779 C CA . THR A 1 100 ? -0.346 -9.546 8.342 1.00 89.56 100 THR A CA 1
ATOM 780 C C . THR A 1 100 ? -1.731 -8.966 8.038 1.00 89.56 100 THR A C 1
ATOM 782 O O . THR A 1 100 ? -1.885 -8.203 7.087 1.00 89.56 100 THR A O 1
ATOM 785 N N . ASN A 1 101 ? -2.747 -9.296 8.837 1.00 91.88 101 ASN A N 1
ATOM 786 C CA . ASN A 1 101 ? -4.120 -8.841 8.660 1.00 91.88 101 ASN A CA 1
ATOM 787 C C . ASN A 1 101 ? -4.346 -7.509 9.386 1.00 91.88 101 ASN A C 1
ATOM 789 O O . ASN A 1 101 ? -4.038 -7.372 10.569 1.00 91.88 101 ASN A O 1
ATOM 793 N N . ILE A 1 102 ? -4.963 -6.541 8.707 1.00 92.50 102 ILE A N 1
ATOM 794 C CA . ILE A 1 102 ? -5.285 -5.238 9.295 1.00 92.50 102 ILE A CA 1
ATOM 795 C C . ILE A 1 102 ? -6.174 -5.350 10.546 1.00 92.50 102 ILE A C 1
ATOM 797 O O . ILE A 1 102 ? -5.986 -4.588 11.490 1.00 92.50 102 ILE A O 1
ATOM 801 N N . LYS A 1 103 ? -7.088 -6.330 10.609 1.00 93.50 103 LYS A N 1
ATOM 802 C CA . LYS A 1 103 ? -7.991 -6.511 11.760 1.00 93.50 103 LYS A CA 1
ATOM 803 C C . LYS A 1 103 ? -7.245 -6.829 13.058 1.00 93.50 103 LYS A C 1
ATOM 805 O O . LYS A 1 103 ? -7.642 -6.359 14.121 1.00 93.50 103 LYS A O 1
ATOM 810 N N . TYR A 1 104 ? -6.130 -7.562 12.966 1.00 94.50 104 TYR A N 1
ATOM 811 C CA . TYR A 1 104 ? -5.248 -7.814 14.110 1.00 94.50 104 TYR A CA 1
ATOM 812 C C . TYR A 1 104 ? -4.740 -6.492 14.700 1.00 94.50 104 TYR A C 1
ATOM 814 O O . TYR A 1 104 ? -4.825 -6.263 15.907 1.00 94.50 104 TYR A O 1
ATOM 822 N N . TRP A 1 105 ? -4.279 -5.590 13.834 1.00 95.88 105 TRP A N 1
ATOM 823 C CA . TRP A 1 105 ? -3.763 -4.284 14.236 1.00 95.88 105 TRP A CA 1
ATOM 824 C C . TRP A 1 105 ? -4.854 -3.314 14.671 1.00 95.88 105 TRP A C 1
ATOM 826 O O . TRP A 1 105 ? -4.608 -2.504 15.557 1.00 95.88 105 TRP A O 1
ATOM 836 N N . ALA A 1 106 ? -6.063 -3.431 14.124 1.00 94.25 106 ALA A N 1
ATOM 837 C CA . ALA A 1 106 ? -7.229 -2.682 14.577 1.00 94.25 106 ALA A CA 1
ATOM 838 C C . ALA A 1 106 ? -7.577 -3.016 16.037 1.00 94.25 106 ALA A C 1
ATOM 840 O O . ALA A 1 106 ? -7.668 -2.122 16.875 1.00 94.25 106 ALA A O 1
ATOM 841 N N . ALA A 1 107 ? -7.661 -4.305 16.382 1.00 94.25 107 ALA A N 1
ATOM 842 C CA . ALA A 1 107 ? -7.886 -4.727 17.766 1.00 94.25 107 ALA A CA 1
ATOM 843 C C . ALA A 1 107 ? -6.725 -4.312 18.682 1.00 94.25 107 ALA A C 1
ATOM 845 O O . ALA A 1 107 ? -6.930 -3.906 19.827 1.00 94.25 107 ALA A O 1
ATOM 846 N N . TYR A 1 108 ? -5.491 -4.375 18.174 1.00 94.56 108 TYR A N 1
ATOM 847 C CA . TYR A 1 108 ? -4.322 -3.888 18.898 1.00 94.56 108 TYR A CA 1
ATOM 848 C C . TYR A 1 108 ? -4.380 -2.370 19.138 1.00 94.56 108 TYR A C 1
ATOM 850 O O . TYR A 1 108 ? -4.010 -1.925 20.224 1.00 94.56 108 TYR A O 1
ATOM 858 N N . ALA A 1 109 ? -4.879 -1.587 18.175 1.00 95.19 109 ALA A N 1
ATOM 859 C CA . ALA A 1 109 ? -5.054 -0.140 18.292 1.00 95.19 109 ALA A CA 1
ATOM 860 C C . ALA A 1 109 ? -6.026 0.221 19.419 1.00 95.19 109 ALA A C 1
ATOM 862 O O . ALA A 1 109 ? -5.712 1.099 20.217 1.00 95.19 109 ALA A O 1
ATOM 863 N N . LEU A 1 110 ? -7.151 -0.494 19.533 1.00 94.12 110 LEU A N 1
ATOM 864 C CA . LEU A 1 110 ? -8.131 -0.277 20.606 1.00 94.12 110 LEU A CA 1
ATOM 865 C C . LEU A 1 110 ? -7.562 -0.587 21.998 1.00 94.12 110 LEU A C 1
ATOM 867 O O . LEU A 1 110 ? -7.918 0.074 22.965 1.00 94.12 110 LEU A O 1
ATOM 871 N N . LYS A 1 111 ? -6.653 -1.564 22.108 1.00 92.81 111 LYS A N 1
ATOM 872 C CA . LYS A 1 111 ? -6.078 -2.000 23.395 1.00 92.81 111 LYS A CA 1
ATOM 873 C C . LYS A 1 111 ? -4.841 -1.213 23.822 1.00 92.81 111 LYS A C 1
ATOM 875 O O . LYS A 1 111 ? -4.637 -0.976 25.005 1.00 92.81 111 LYS A O 1
ATOM 880 N N . ASN A 1 112 ? -3.981 -0.859 22.870 1.00 92.75 112 ASN A N 1
ATOM 881 C CA . ASN A 1 112 ? -2.638 -0.335 23.141 1.00 92.75 112 ASN A CA 1
ATOM 882 C C . ASN A 1 112 ? -2.398 1.069 22.567 1.00 92.75 112 ASN A C 1
ATOM 884 O O . ASN A 1 112 ? -1.333 1.651 22.795 1.00 92.75 112 ASN A O 1
ATOM 888 N N . GLY A 1 113 ? -3.373 1.603 21.832 1.00 93.62 113 GLY A N 1
ATOM 889 C CA . GLY A 1 113 ? -3.345 2.914 21.204 1.00 93.62 113 GLY A CA 1
ATOM 890 C C . GLY A 1 113 ? -2.992 2.875 19.707 1.00 93.62 113 GLY A C 1
ATOM 891 O O . GLY A 1 113 ? -2.225 2.014 19.251 1.00 93.62 113 GLY A O 1
ATOM 892 N N . PRO A 1 114 ? -3.490 3.854 18.929 1.00 95.19 114 PRO A N 1
ATOM 893 C CA . PRO A 1 114 ? -3.366 3.879 17.470 1.00 95.19 114 PRO A CA 1
ATOM 894 C C . PRO A 1 114 ? -1.919 4.003 16.979 1.00 95.19 114 PRO A C 1
ATOM 896 O O . PRO A 1 114 ? -1.543 3.378 15.989 1.00 95.19 114 PRO A O 1
ATOM 899 N N . ASN A 1 115 ? -1.070 4.742 17.701 1.00 95.44 115 ASN A N 1
ATOM 900 C CA . ASN A 1 115 ? 0.332 4.926 17.317 1.00 95.44 115 ASN A CA 1
ATOM 901 C C . ASN A 1 115 ? 1.114 3.608 17.347 1.00 95.44 115 ASN A C 1
ATOM 903 O O . ASN A 1 115 ? 1.873 3.324 16.423 1.00 95.44 115 ASN A O 1
ATOM 907 N N . LYS A 1 116 ? 0.921 2.779 18.383 1.00 94.69 116 LYS A N 1
ATOM 908 C CA . LYS A 1 116 ? 1.633 1.497 18.495 1.00 94.69 116 LYS A CA 1
ATOM 909 C C . LYS A 1 116 ? 1.178 0.516 17.411 1.00 94.69 116 LYS A C 1
ATOM 911 O O . LYS A 1 116 ? 2.010 -0.186 16.842 1.00 94.69 116 LYS A O 1
ATOM 916 N N . ALA A 1 117 ? -0.117 0.515 17.083 1.00 94.81 117 ALA A N 1
ATOM 917 C CA . ALA A 1 117 ? -0.651 -0.280 15.979 1.00 94.81 117 ALA A CA 1
ATOM 918 C C . ALA A 1 117 ? -0.073 0.142 14.622 1.00 94.81 117 ALA A C 1
ATOM 920 O O . ALA A 1 117 ? 0.349 -0.710 13.842 1.00 94.81 117 ALA A O 1
ATOM 921 N N . ALA A 1 118 ? 0.012 1.452 14.368 1.00 95.50 118 ALA A N 1
ATOM 922 C CA . ALA A 1 118 ? 0.596 1.985 13.144 1.00 95.50 118 ALA A CA 1
ATOM 923 C C . ALA A 1 118 ? 2.059 1.563 12.972 1.00 95.50 118 ALA A C 1
ATOM 925 O O . ALA A 1 118 ? 2.434 1.093 11.898 1.00 95.50 118 ALA A O 1
ATOM 926 N N . TRP A 1 119 ? 2.869 1.673 14.029 1.00 95.94 119 TRP A N 1
ATOM 927 C CA . TRP A 1 119 ? 4.262 1.221 14.019 1.00 95.94 119 TRP A CA 1
ATOM 928 C C . TRP A 1 119 ? 4.383 -0.263 13.698 1.00 95.94 119 TRP A C 1
ATOM 930 O O . TRP A 1 119 ? 5.120 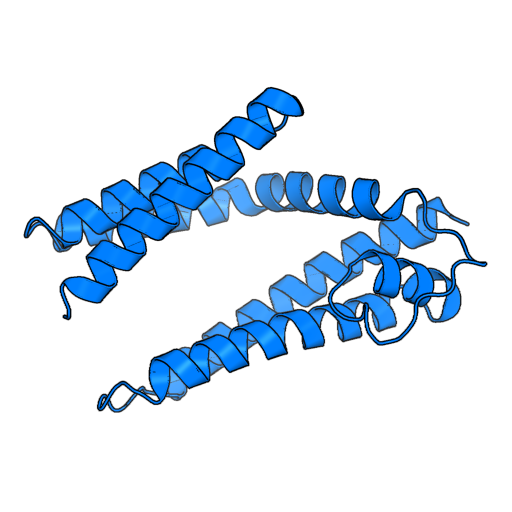-0.637 12.787 1.00 95.94 119 TRP A O 1
ATOM 940 N N . GLY A 1 120 ? 3.639 -1.103 14.413 1.00 93.75 120 GLY A N 1
ATOM 941 C CA . GLY A 1 120 ? 3.723 -2.543 14.223 1.00 93.75 120 GLY A CA 1
ATOM 942 C C . GLY A 1 120 ? 3.264 -2.989 12.832 1.00 93.75 120 GLY A C 1
ATOM 943 O O . GLY A 1 120 ? 3.978 -3.744 12.173 1.00 93.75 120 GLY A O 1
ATOM 944 N N . TYR A 1 121 ? 2.147 -2.456 12.326 1.00 94.00 121 TYR A N 1
ATOM 945 C CA . TYR A 1 121 ? 1.688 -2.788 10.974 1.00 94.00 121 TYR A CA 1
ATOM 946 C C . TYR A 1 121 ? 2.660 -2.299 9.894 1.00 94.00 121 TYR A C 1
ATOM 948 O O . TYR A 1 121 ? 2.943 -3.029 8.943 1.00 94.00 121 TYR A O 1
ATOM 956 N N . SER A 1 122 ? 3.226 -1.098 10.068 1.00 92.81 122 SER A N 1
ATOM 957 C CA . SER A 1 122 ? 4.233 -0.550 9.151 1.00 92.81 122 SER A CA 1
ATOM 958 C C . SER A 1 122 ? 5.487 -1.414 9.113 1.00 92.81 122 SER A C 1
ATOM 960 O O . SER A 1 122 ? 5.993 -1.686 8.031 1.00 92.81 122 SER A O 1
ATOM 962 N N . LEU A 1 123 ? 5.969 -1.879 10.271 1.00 92.62 123 LEU A N 1
ATOM 963 C CA . LEU A 1 123 ? 7.139 -2.755 10.364 1.00 92.62 123 LEU A CA 1
ATOM 964 C C . LEU A 1 123 ? 6.902 -4.105 9.689 1.00 92.62 123 LEU A C 1
ATOM 966 O O . LEU A 1 123 ? 7.789 -4.591 8.995 1.00 92.62 123 LEU A O 1
ATOM 970 N N . VAL A 1 124 ? 5.715 -4.694 9.840 1.00 91.94 124 VAL A N 1
ATOM 971 C CA . VAL A 1 124 ? 5.384 -5.968 9.182 1.00 91.94 124 VAL A CA 1
ATOM 972 C C . VAL A 1 124 ? 5.303 -5.808 7.669 1.00 91.94 124 VAL A C 1
ATOM 974 O O . VAL A 1 124 ? 5.931 -6.574 6.942 1.00 91.94 124 VAL A O 1
ATOM 977 N N . GLN A 1 125 ? 4.579 -4.795 7.184 1.00 88.06 125 GLN A N 1
ATOM 978 C CA . GLN A 1 125 ? 4.491 -4.486 5.752 1.00 88.06 125 GLN A CA 1
ATOM 979 C C . GLN A 1 125 ? 5.878 -4.228 5.157 1.00 88.06 125 GLN A C 1
ATOM 981 O O . GLN A 1 125 ? 6.250 -4.797 4.133 1.00 88.06 125 GLN A O 1
ATOM 986 N N . PHE A 1 126 ? 6.668 -3.404 5.837 1.00 87.88 126 PHE A N 1
ATOM 987 C CA . PHE A 1 126 ? 8.015 -3.071 5.415 1.00 87.88 126 PHE A CA 1
ATOM 988 C C . PHE A 1 126 ? 8.952 -4.278 5.432 1.00 87.88 126 PHE A C 1
ATOM 990 O O . PHE A 1 126 ? 9.683 -4.483 4.470 1.00 87.88 126 PHE A O 1
ATOM 997 N N . GLY A 1 127 ? 8.902 -5.103 6.479 1.00 85.81 127 GLY A N 1
ATOM 998 C CA . GLY A 1 127 ? 9.696 -6.325 6.580 1.00 85.81 127 GLY A CA 1
ATOM 999 C C . GLY A 1 127 ? 9.399 -7.302 5.443 1.00 85.81 127 GLY A C 1
ATOM 1000 O O . GLY A 1 127 ? 10.326 -7.871 4.876 1.00 85.81 127 GLY A O 1
ATOM 1001 N N . LEU A 1 128 ? 8.128 -7.437 5.047 1.00 85.06 128 LEU A N 1
ATOM 1002 C CA . LEU A 1 128 ? 7.736 -8.255 3.895 1.00 85.06 128 LEU A CA 1
ATOM 1003 C C . LEU A 1 128 ? 8.281 -7.694 2.577 1.00 85.06 128 LEU A C 1
ATOM 1005 O O . LEU A 1 128 ? 8.839 -8.444 1.782 1.00 85.06 128 LEU A O 1
ATOM 1009 N N . ILE A 1 129 ? 8.161 -6.382 2.355 1.00 82.69 129 ILE A N 1
ATOM 1010 C CA . ILE A 1 129 ? 8.699 -5.726 1.153 1.00 82.69 129 ILE A CA 1
ATOM 1011 C C . ILE A 1 129 ? 10.223 -5.874 1.097 1.00 82.69 129 ILE A C 1
ATOM 1013 O O . ILE A 1 129 ? 10.767 -6.236 0.057 1.00 82.69 129 ILE A O 1
ATOM 1017 N N . ALA A 1 130 ? 10.911 -5.629 2.213 1.00 80.69 130 ALA A N 1
ATOM 1018 C CA . ALA A 1 130 ? 12.356 -5.777 2.314 1.00 80.69 130 ALA A CA 1
ATOM 1019 C C . ALA A 1 130 ? 12.786 -7.221 2.026 1.00 80.69 130 ALA A C 1
ATOM 1021 O O . ALA A 1 130 ? 13.721 -7.428 1.263 1.00 80.69 130 ALA A O 1
ATOM 1022 N N . LEU A 1 131 ? 12.073 -8.217 2.560 1.00 80.88 131 LEU A N 1
ATOM 1023 C CA . LEU A 1 131 ? 12.350 -9.630 2.301 1.00 80.88 131 LEU A CA 1
ATOM 1024 C C . LEU A 1 131 ? 12.198 -9.984 0.816 1.00 80.88 131 LEU A C 1
ATOM 1026 O O . LEU A 1 131 ? 13.077 -10.635 0.258 1.00 80.88 131 LEU A O 1
ATOM 1030 N N . VAL A 1 132 ? 11.137 -9.507 0.155 1.00 78.00 132 VAL A N 1
ATOM 1031 C CA . VAL A 1 132 ? 10.958 -9.689 -1.297 1.00 78.00 132 VAL A CA 1
ATOM 1032 C C . VAL A 1 132 ? 12.100 -9.035 -2.073 1.00 78.00 132 VAL A C 1
ATOM 1034 O O . VAL A 1 132 ? 12.648 -9.650 -2.984 1.00 78.00 132 VAL A O 1
ATOM 1037 N N . LEU A 1 133 ? 12.498 -7.818 -1.696 1.00 73.00 133 LEU A N 1
ATOM 1038 C CA . LEU A 1 133 ? 13.621 -7.129 -2.329 1.00 73.00 133 LEU A CA 1
ATOM 1039 C C . LEU A 1 133 ? 14.931 -7.899 -2.152 1.00 73.00 133 LEU A C 1
ATOM 1041 O O . LEU A 1 133 ? 15.652 -8.057 -3.127 1.00 73.00 133 LEU A O 1
ATOM 1045 N N . VAL A 1 134 ? 15.226 -8.420 -0.956 1.00 73.38 134 VAL A N 1
ATOM 1046 C CA . VAL A 1 134 ? 16.441 -9.218 -0.723 1.00 73.38 134 VAL A CA 1
ATOM 1047 C C . VAL A 1 134 ? 16.460 -10.466 -1.602 1.00 73.38 134 VAL A C 1
ATOM 1049 O O . VAL A 1 134 ? 17.493 -10.738 -2.200 1.00 73.38 134 VAL A O 1
ATOM 1052 N N . ILE A 1 135 ? 15.339 -11.181 -1.736 1.00 72.25 135 ILE A N 1
ATOM 1053 C CA . ILE A 1 135 ? 15.251 -12.377 -2.593 1.00 72.25 135 ILE A CA 1
ATOM 1054 C C . ILE A 1 135 ? 15.512 -12.024 -4.064 1.00 72.25 135 ILE A C 1
ATOM 1056 O O . ILE A 1 135 ? 16.286 -12.701 -4.734 1.00 72.25 135 ILE A O 1
ATOM 1060 N N . LEU A 1 136 ? 14.900 -10.945 -4.563 1.00 67.62 136 LEU A N 1
ATOM 1061 C CA . LEU A 1 136 ? 15.086 -10.497 -5.948 1.00 67.62 136 LEU A CA 1
ATOM 1062 C C . LEU A 1 136 ? 16.516 -10.012 -6.221 1.00 67.62 136 LEU A C 1
ATOM 1064 O O . LEU A 1 136 ? 17.016 -10.133 -7.335 1.00 67.62 136 LEU A O 1
ATOM 1068 N N . ILE A 1 137 ? 17.168 -9.446 -5.206 1.00 69.50 137 ILE A N 1
ATOM 1069 C CA . ILE A 1 137 ? 18.524 -8.903 -5.294 1.00 69.50 137 ILE A CA 1
ATOM 1070 C C . ILE A 1 137 ? 19.581 -9.998 -5.137 1.00 69.50 137 ILE A C 1
ATOM 1072 O O . ILE A 1 137 ? 20.610 -9.925 -5.804 1.00 69.50 137 ILE A O 1
ATOM 1076 N N . SER A 1 138 ? 19.343 -11.016 -4.303 1.00 65.25 138 SER A N 1
ATOM 1077 C CA . SER A 1 138 ? 20.329 -12.071 -4.031 1.00 65.25 138 SER A CA 1
ATOM 1078 C C . SER A 1 138 ? 20.701 -12.896 -5.262 1.00 65.25 138 SER A C 1
ATOM 1080 O O . SER A 1 138 ? 21.775 -13.484 -5.283 1.00 65.25 138 SER A O 1
ATOM 1082 N N . ASP A 1 139 ? 19.835 -12.912 -6.278 1.00 59.44 139 ASP A N 1
ATOM 1083 C CA . ASP A 1 139 ? 20.052 -13.623 -7.544 1.00 59.44 139 ASP A CA 1
ATOM 1084 C C . ASP A 1 139 ? 20.688 -12.730 -8.630 1.00 59.44 139 ASP A C 1
ATOM 1086 O O . ASP A 1 139 ? 21.111 -13.187 -9.689 1.00 59.44 139 ASP A O 1
ATOM 1090 N N . SER A 1 140 ? 20.796 -11.424 -8.372 1.00 57.03 140 SER A N 1
ATOM 1091 C CA . SER A 1 140 ? 21.404 -10.468 -9.290 1.00 57.03 140 SER A CA 1
ATOM 1092 C C . SER A 1 140 ? 22.883 -10.286 -8.935 1.00 57.03 140 SER A C 1
ATOM 1094 O O . SER A 1 140 ? 23.217 -9.705 -7.905 1.00 57.03 140 SER A O 1
ATOM 1096 N N . SER A 1 141 ? 23.787 -10.665 -9.844 1.00 54.09 141 SER A N 1
ATOM 1097 C CA . SER A 1 141 ? 25.240 -10.439 -9.729 1.00 54.09 141 SER A CA 1
ATOM 1098 C C . SER A 1 141 ? 25.657 -8.957 -9.758 1.00 54.09 141 SER A C 1
ATOM 1100 O O . SER A 1 141 ? 26.846 -8.642 -9.837 1.00 54.09 141 SER A O 1
ATOM 1102 N N . SER A 1 142 ? 24.695 -8.031 -9.787 1.00 57.59 142 SER A N 1
ATOM 1103 C CA . SER A 1 142 ? 24.955 -6.602 -9.886 1.00 57.59 142 SER A CA 1
ATOM 1104 C C . SER A 1 142 ? 25.257 -5.990 -8.516 1.00 57.59 142 SER A C 1
ATOM 1106 O O . SER A 1 142 ? 24.599 -6.267 -7.514 1.00 57.59 142 SER A O 1
ATOM 1108 N N . ASN A 1 143 ? 26.287 -5.142 -8.482 1.00 57.38 143 ASN A N 1
ATOM 1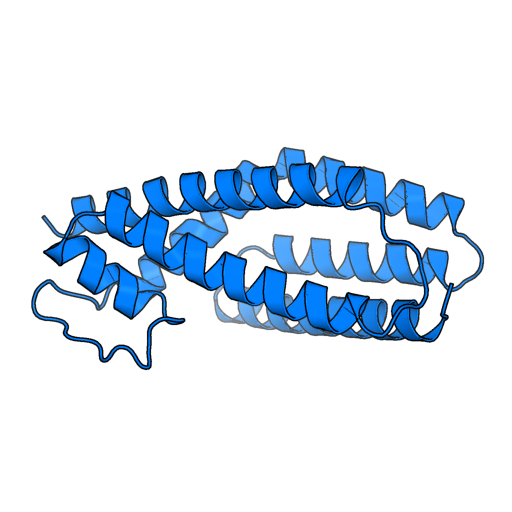109 C CA . ASN A 1 143 ? 26.731 -4.411 -7.301 1.00 57.38 143 ASN A CA 1
ATOM 1110 C C . ASN A 1 143 ? 25.699 -3.314 -6.984 1.00 57.38 143 ASN A C 1
ATOM 1112 O O . ASN A 1 143 ? 25.816 -2.167 -7.417 1.00 57.38 143 ASN A O 1
ATOM 1116 N N . ILE A 1 144 ? 24.606 -3.703 -6.331 1.00 58.44 144 ILE A N 1
ATOM 1117 C CA . ILE A 1 144 ? 23.488 -2.811 -6.041 1.00 58.44 144 ILE A CA 1
ATOM 1118 C C . ILE A 1 144 ? 23.936 -1.789 -4.999 1.00 58.44 144 ILE A C 1
ATOM 1120 O O . ILE A 1 144 ? 24.220 -2.114 -3.847 1.00 58.44 144 ILE A O 1
ATOM 1124 N N . ASN A 1 145 ? 23.999 -0.523 -5.418 1.00 58.12 145 ASN A N 1
ATOM 1125 C CA . ASN A 1 145 ? 24.394 0.590 -4.564 1.00 58.12 145 ASN A CA 1
ATOM 1126 C C . ASN A 1 145 ? 23.357 0.808 -3.448 1.00 58.12 145 ASN A C 1
ATOM 1128 O O . ASN A 1 145 ? 22.363 1.518 -3.622 1.00 58.12 145 ASN A O 1
ATOM 1132 N N . PHE A 1 146 ? 23.632 0.248 -2.267 1.00 61.06 146 PHE A N 1
ATOM 1133 C CA . PHE A 1 146 ? 22.869 0.458 -1.028 1.00 61.06 146 PHE A CA 1
ATOM 1134 C C . PHE A 1 146 ? 22.641 1.946 -0.704 1.00 61.06 146 PHE A C 1
ATOM 1136 O O . PHE A 1 146 ? 21.617 2.304 -0.124 1.00 61.06 146 PHE A O 1
ATOM 1143 N N . LEU A 1 147 ? 23.557 2.816 -1.143 1.00 59.75 147 LEU A N 1
ATOM 1144 C CA . LEU A 1 147 ? 23.474 4.276 -1.030 1.00 59.75 147 LEU A CA 1
ATOM 1145 C C . LEU A 1 147 ? 22.246 4.894 -1.721 1.00 59.75 147 LEU A C 1
ATOM 1147 O O . LEU A 1 147 ? 21.768 5.932 -1.275 1.00 59.75 147 LEU A O 1
ATOM 1151 N N . ILE A 1 148 ? 21.714 4.265 -2.773 1.00 63.16 148 ILE A N 1
ATOM 1152 C CA . ILE A 1 148 ? 20.533 4.758 -3.502 1.00 63.16 148 ILE A CA 1
ATOM 1153 C C . ILE A 1 148 ? 19.247 4.160 -2.914 1.00 63.16 148 ILE A C 1
ATOM 1155 O O . ILE A 1 148 ? 18.242 4.856 -2.760 1.00 63.16 148 ILE A O 1
ATOM 1159 N N . PHE A 1 149 ? 19.276 2.882 -2.530 1.00 66.75 149 PHE A N 1
ATOM 1160 C CA . PHE A 1 149 ? 18.097 2.183 -2.017 1.00 66.75 149 PHE A CA 1
ATOM 1161 C C . PHE A 1 149 ? 17.769 2.529 -0.563 1.00 66.75 149 PHE A C 1
ATOM 1163 O O . PHE A 1 149 ? 16.594 2.656 -0.233 1.00 66.75 149 PHE A O 1
ATOM 1170 N N . GLY A 1 150 ? 18.768 2.737 0.301 1.00 70.88 150 GLY A N 1
ATOM 1171 C CA . GLY A 1 150 ? 18.558 3.053 1.720 1.00 70.88 150 GLY A CA 1
ATOM 1172 C C . GLY A 1 150 ? 17.638 4.262 1.956 1.00 70.88 150 GLY A C 1
ATOM 1173 O O . GLY A 1 150 ? 16.638 4.126 2.667 1.00 70.88 150 GLY A O 1
ATOM 1174 N N . PRO A 1 151 ? 17.897 5.425 1.326 1.00 75.38 151 PRO A N 1
ATOM 1175 C CA . PRO A 1 151 ? 17.024 6.593 1.439 1.00 75.38 151 PRO A CA 1
ATOM 1176 C C . PRO A 1 151 ? 15.611 6.344 0.899 1.00 75.38 151 PRO A C 1
ATOM 1178 O O . PRO A 1 151 ? 14.633 6.719 1.542 1.00 75.38 151 PRO A O 1
ATOM 1181 N N . PHE A 1 152 ? 15.482 5.671 -0.249 1.00 74.25 152 PHE A N 1
ATOM 1182 C CA . PHE A 1 152 ? 14.181 5.345 -0.845 1.00 74.25 152 PHE A CA 1
ATOM 1183 C C . PHE A 1 152 ? 13.338 4.441 0.067 1.00 74.25 152 PHE A C 1
ATOM 1185 O O . PHE A 1 152 ? 12.144 4.677 0.277 1.00 74.25 152 PHE A O 1
ATOM 1192 N N . ILE A 1 153 ? 13.980 3.432 0.650 1.00 76.25 153 ILE A N 1
ATOM 1193 C CA . ILE A 1 153 ? 13.399 2.488 1.602 1.00 76.25 153 ILE A CA 1
ATOM 1194 C C . ILE A 1 153 ? 12.929 3.228 2.865 1.00 76.25 153 ILE A C 1
ATOM 1196 O O . ILE A 1 153 ? 11.788 3.050 3.294 1.00 76.25 153 ILE A O 1
ATOM 1200 N N . LEU A 1 154 ? 13.766 4.107 3.424 1.00 82.00 154 LEU A N 1
ATOM 1201 C CA . LEU A 1 154 ? 13.427 4.895 4.610 1.00 82.00 154 LEU A CA 1
ATOM 1202 C C . LEU A 1 154 ? 12.245 5.840 4.356 1.00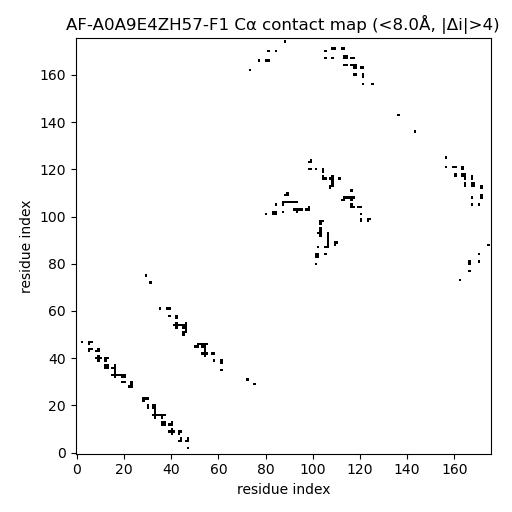 82.00 154 LEU A C 1
ATOM 1204 O O . LEU A 1 154 ? 11.314 5.893 5.157 1.00 82.00 154 LEU A O 1
ATOM 1208 N N . VAL A 1 155 ? 12.250 6.559 3.231 1.00 82.38 155 VAL A N 1
ATOM 1209 C CA . VAL A 1 155 ? 11.148 7.458 2.853 1.00 82.38 155 VAL A CA 1
ATOM 1210 C C . VAL A 1 155 ? 9.851 6.671 2.676 1.00 82.38 155 VAL A C 1
ATOM 1212 O O . VAL A 1 155 ? 8.815 7.070 3.208 1.00 82.38 155 VAL A O 1
ATOM 1215 N N . SER A 1 156 ? 9.911 5.516 2.010 1.00 80.62 156 SER A N 1
ATOM 1216 C CA . SER A 1 156 ? 8.753 4.634 1.825 1.00 80.62 156 SER A CA 1
ATOM 1217 C C . SER A 1 156 ? 8.194 4.126 3.158 1.00 80.62 156 SER A C 1
ATOM 1219 O O . SER A 1 156 ? 6.975 4.065 3.337 1.00 80.62 156 SER A O 1
ATOM 1221 N N . PHE A 1 157 ? 9.066 3.798 4.116 1.00 86.31 157 PHE A N 1
ATOM 1222 C CA . PHE A 1 157 ? 8.658 3.422 5.468 1.00 86.31 157 PHE A CA 1
ATOM 1223 C C . PHE A 1 157 ? 7.969 4.581 6.197 1.00 86.31 157 PHE A C 1
ATOM 1225 O O . PHE A 1 157 ? 6.858 4.418 6.698 1.00 86.31 157 PHE A O 1
ATOM 1232 N N . LEU A 1 158 ? 8.591 5.763 6.218 1.00 88.94 158 LEU A N 1
ATOM 1233 C CA . LEU A 1 158 ? 8.068 6.932 6.929 1.00 88.94 158 LEU A CA 1
ATOM 1234 C C . LEU A 1 158 ? 6.738 7.425 6.346 1.00 88.94 158 LEU A C 1
ATOM 1236 O O . LEU A 1 158 ? 5.836 7.794 7.101 1.00 88.94 158 LEU A O 1
ATOM 1240 N N . MET A 1 159 ? 6.583 7.396 5.018 1.00 86.06 159 MET A N 1
ATOM 1241 C CA . MET A 1 159 ? 5.314 7.728 4.365 1.00 86.06 159 MET A CA 1
ATOM 1242 C C . MET A 1 159 ? 4.208 6.750 4.769 1.00 86.06 159 MET A C 1
ATOM 1244 O O . MET A 1 159 ? 3.135 7.192 5.178 1.00 86.06 159 MET A O 1
ATOM 1248 N N . ASN A 1 160 ? 4.478 5.440 4.729 1.00 87.06 160 ASN A N 1
ATOM 1249 C CA . ASN A 1 160 ? 3.511 4.428 5.162 1.00 87.06 160 ASN A CA 1
ATOM 1250 C C . ASN A 1 160 ? 3.149 4.578 6.642 1.00 87.06 160 ASN A C 1
ATOM 1252 O O . ASN A 1 160 ? 1.970 4.559 6.989 1.00 87.06 160 ASN A O 1
ATOM 1256 N N . LEU A 1 161 ? 4.142 4.787 7.510 1.00 93.12 161 LEU A N 1
ATOM 1257 C CA . LEU A 1 161 ? 3.916 4.988 8.937 1.00 93.12 161 LEU A CA 1
ATOM 1258 C C . LEU A 1 161 ? 2.979 6.168 9.190 1.00 93.12 161 LEU A C 1
ATOM 1260 O O . LEU A 1 161 ? 2.012 6.039 9.941 1.00 93.12 161 LEU A O 1
ATOM 1264 N N . ARG A 1 162 ? 3.226 7.304 8.530 1.00 92.75 162 ARG A N 1
ATOM 1265 C CA . ARG A 1 162 ? 2.364 8.484 8.640 1.00 92.75 162 ARG A CA 1
ATOM 1266 C C . ARG A 1 162 ? 0.931 8.183 8.198 1.00 92.75 162 ARG A C 1
ATOM 1268 O O . ARG A 1 162 ? -0.003 8.577 8.894 1.00 92.75 162 ARG A O 1
ATOM 1275 N N . GLU A 1 163 ? 0.750 7.496 7.069 1.00 92.50 163 GLU A N 1
ATOM 1276 C CA . GLU A 1 163 ? -0.580 7.098 6.588 1.00 92.50 163 GLU A CA 1
ATOM 1277 C C . GLU A 1 163 ? -1.303 6.214 7.616 1.00 92.50 163 GLU A C 1
ATOM 1279 O O . GLU A 1 163 ? -2.460 6.478 7.951 1.00 92.50 163 GLU A O 1
ATOM 1284 N N . TYR A 1 164 ? -0.622 5.206 8.167 1.00 94.81 164 TYR A N 1
ATOM 1285 C CA . TYR A 1 164 ? -1.221 4.293 9.138 1.00 94.81 164 TYR A CA 1
ATOM 1286 C C . TYR A 1 164 ? -1.526 4.952 10.480 1.00 94.81 164 TYR A C 1
ATOM 1288 O O . TYR A 1 164 ? -2.560 4.641 11.065 1.00 94.81 164 TYR A O 1
ATOM 1296 N N . VAL A 1 165 ? -0.707 5.901 10.945 1.00 96.31 165 VAL A N 1
ATOM 1297 C CA . VAL A 1 165 ? -1.028 6.699 12.142 1.00 96.31 165 VAL A CA 1
ATOM 1298 C C . VAL A 1 165 ? -2.366 7.414 11.958 1.00 96.31 165 VAL A C 1
ATOM 1300 O O . VAL A 1 165 ? -3.214 7.353 12.844 1.00 96.31 165 VAL A O 1
ATOM 1303 N N . ILE A 1 166 ? -2.590 8.039 10.798 1.00 95.94 166 ILE A N 1
ATOM 1304 C CA . ILE A 1 166 ? -3.853 8.729 10.500 1.00 95.94 166 ILE A CA 1
ATOM 1305 C C . ILE A 1 166 ? -5.019 7.731 10.454 1.00 95.94 166 ILE A C 1
ATOM 1307 O O . ILE A 1 166 ? -6.058 7.981 11.058 1.00 95.94 166 ILE A O 1
ATOM 1311 N N . ILE A 1 167 ? -4.850 6.598 9.763 1.00 96.00 167 ILE A N 1
ATOM 1312 C CA . ILE A 1 167 ? -5.898 5.576 9.609 1.00 96.00 167 ILE A CA 1
ATOM 1313 C C . ILE A 1 167 ? -6.301 4.979 10.963 1.00 96.00 167 ILE A C 1
ATOM 1315 O O . ILE A 1 167 ? -7.489 4.924 11.274 1.00 96.00 167 ILE A O 1
ATOM 1319 N N . PHE A 1 168 ? -5.333 4.533 11.768 1.00 96.44 168 PHE A N 1
ATOM 1320 C CA . PHE A 1 168 ? -5.625 3.908 13.058 1.00 96.44 168 PHE A CA 1
ATOM 1321 C C . PHE A 1 168 ? -6.152 4.908 14.076 1.00 96.44 168 PHE A C 1
ATOM 1323 O O . PHE A 1 168 ? -6.989 4.528 14.888 1.00 96.44 168 PHE A O 1
ATOM 1330 N N . LYS A 1 169 ? -5.700 6.168 14.033 1.00 96.62 169 LYS A N 1
ATOM 1331 C CA . LYS A 1 169 ? -6.253 7.216 14.892 1.00 96.62 169 LYS A CA 1
ATOM 1332 C C . LYS A 1 169 ? -7.729 7.449 14.583 1.00 96.62 169 LYS A C 1
ATOM 1334 O O . LYS A 1 169 ? -8.537 7.410 15.495 1.00 96.62 169 LYS A O 1
ATOM 1339 N N . GLU A 1 170 ? -8.087 7.595 13.311 1.00 96.06 170 GLU A N 1
ATOM 1340 C CA . GLU A 1 170 ? -9.489 7.776 12.923 1.00 96.06 170 GLU A CA 1
ATOM 1341 C C . GLU A 1 170 ? -10.364 6.573 13.276 1.00 96.06 170 GLU A C 1
ATOM 1343 O O . GLU A 1 170 ? -11.476 6.740 13.764 1.00 96.06 170 GLU A O 1
ATOM 1348 N N . PHE A 1 171 ? -9.854 5.356 13.077 1.00 95.88 171 PHE A N 1
ATOM 1349 C CA . PHE A 1 171 ? -10.549 4.151 13.516 1.00 95.88 171 PHE A CA 1
ATOM 1350 C C . PHE A 1 171 ? -10.764 4.137 15.036 1.00 95.88 171 PHE A C 1
ATOM 1352 O O . PHE A 1 171 ? -11.875 3.885 15.494 1.00 95.88 171 PHE A O 1
ATOM 1359 N N . TYR A 1 172 ? -9.717 4.429 15.808 1.00 94.06 172 TYR A N 1
ATOM 1360 C CA . TYR A 1 172 ? -9.770 4.472 17.266 1.00 94.06 172 TYR A CA 1
ATOM 1361 C C . TYR A 1 172 ? -10.781 5.514 17.763 1.00 94.06 172 TYR A C 1
ATOM 1363 O O . TYR A 1 172 ? -11.648 5.184 18.567 1.00 94.06 172 TYR A O 1
ATOM 1371 N N . ASP A 1 173 ? -10.728 6.728 17.210 1.00 93.94 173 ASP A N 1
ATOM 1372 C CA . ASP A 1 173 ? -11.638 7.826 17.548 1.00 93.94 173 ASP A CA 1
ATOM 1373 C C . ASP A 1 173 ? -13.099 7.506 17.162 1.00 93.94 173 ASP A C 1
ATOM 1375 O O . ASP A 1 173 ? -14.016 8.023 17.784 1.00 93.94 173 ASP A O 1
ATOM 1379 N N . SER A 1 174 ? -13.339 6.637 16.168 1.00 92.38 174 SER A N 1
ATOM 1380 C CA . SER A 1 174 ? -14.693 6.208 15.766 1.00 92.38 174 SER A CA 1
ATOM 1381 C C . SER A 1 174 ? -15.327 5.129 16.656 1.00 92.38 174 SER A C 1
ATOM 1383 O O . SER A 1 174 ? -16.506 4.817 16.488 1.00 92.38 174 SER A O 1
ATOM 1385 N N . LYS A 1 175 ? -14.543 4.507 17.548 1.00 87.75 175 LYS A N 1
ATOM 1386 C CA . LYS A 1 175 ? -14.974 3.399 18.421 1.00 87.75 175 LYS A CA 1
ATO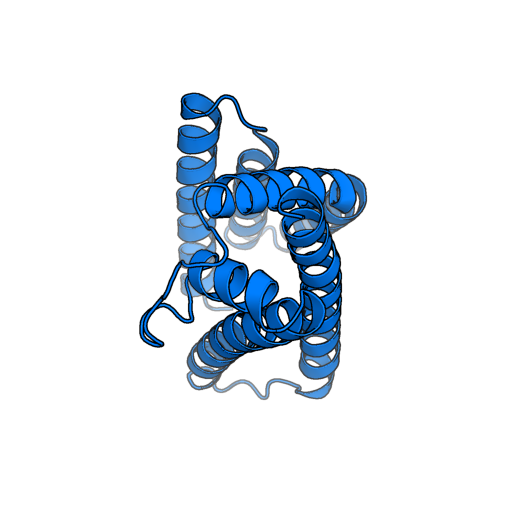M 1387 C C . LYS A 1 175 ? -15.036 3.784 19.906 1.00 87.75 175 LYS A C 1
ATOM 1389 O O . LYS A 1 175 ? -15.461 2.950 20.707 1.00 87.75 175 LYS A O 1
ATOM 1394 N N . LEU A 1 176 ? -14.595 4.995 20.254 1.00 77.56 176 LEU A N 1
ATOM 1395 C CA . LEU A 1 176 ? -14.782 5.633 21.561 1.00 77.56 176 LEU A CA 1
ATOM 1396 C C . LEU A 1 176 ? -16.098 6.413 21.591 1.00 77.56 176 LEU A C 1
ATOM 1398 O O . LEU A 1 176 ? -16.732 6.406 22.668 1.00 77.56 176 LEU A O 1
#

pLDDT: mean 86.14, std 9.48, range [54.09, 96.62]

Foldseek 3Di:
DDLVVLVVQLVVLQVQLVVLVVVCVVVVHDSVSNVLSVLSSVLSVCCSVVNPVSSVVSVVVSVVVCVVCVVVVLVRVLVVLLVQQVPAALPDDDDPVCLQPSNNLLNVCLVPNQLVSLVSNLCVVLVVVVVVVCVVVVPDPDPDPCVVVVVVSVVVSVVSSVSSSVSSNVSNVVRD

Radius of gyration: 18.66 Å; Cα contacts (8 Å, |Δi|>4): 147; chains: 1; bounding box: 45×31×52 Å